Protein AF-A0A842Q7N8-F1 (afdb_monomer_lite)

Structure (mmCIF, N/CA/C/O backbone):
data_AF-A0A842Q7N8-F1
#
_entry.id   AF-A0A842Q7N8-F1
#
loop_
_atom_site.group_PDB
_atom_site.id
_atom_site.type_symbol
_atom_site.label_atom_id
_atom_site.label_alt_id
_atom_site.label_comp_id
_atom_site.label_asym_id
_atom_site.label_entity_id
_atom_site.label_seq_id
_atom_site.pdbx_PDB_ins_code
_atom_site.Cartn_x
_atom_site.Cartn_y
_atom_site.Cartn_z
_atom_site.occupancy
_atom_site.B_iso_or_equiv
_atom_site.auth_seq_id
_atom_site.auth_comp_id
_atom_site.auth_asym_id
_atom_site.auth_atom_id
_atom_site.pdbx_PDB_model_num
ATOM 1 N N . MET A 1 1 ? -8.028 -36.710 -41.931 1.00 35.22 1 MET A N 1
ATOM 2 C CA . MET A 1 1 ? -7.114 -37.804 -42.316 1.00 35.22 1 MET A CA 1
ATOM 3 C C . MET A 1 1 ? -6.084 -37.232 -43.274 1.00 35.22 1 MET A C 1
ATOM 5 O O . MET A 1 1 ? -6.516 -36.567 -44.201 1.00 35.22 1 MET A O 1
ATOM 9 N N . SER A 1 2 ? -4.802 -37.514 -43.000 1.00 38.34 2 SER A N 1
ATOM 10 C CA . SER A 1 2 ? -3.594 -37.384 -43.846 1.00 38.34 2 SER A CA 1
ATOM 11 C C . SER A 1 2 ? -3.209 -36.003 -44.385 1.00 38.34 2 SER A C 1
ATOM 13 O O . SER A 1 2 ? -3.979 -35.399 -45.116 1.00 38.34 2 SER A O 1
ATOM 15 N N . SER A 1 3 ? -2.090 -35.423 -43.922 1.00 42.78 3 SER A N 1
ATOM 16 C CA . SER A 1 3 ? -0.683 -35.637 -44.378 1.00 42.78 3 SER A CA 1
ATOM 17 C C . SER A 1 3 ? -0.326 -34.450 -45.296 1.00 42.78 3 SER A C 1
ATOM 19 O O . SER A 1 3 ? -1.169 -34.055 -46.084 1.00 42.78 3 SER A O 1
ATOM 21 N N . GLU A 1 4 ? 0.808 -33.755 -45.256 1.00 42.47 4 GLU A N 1
ATOM 22 C CA . GLU A 1 4 ? 2.193 -34.147 -45.001 1.00 42.47 4 GLU A CA 1
ATOM 23 C C . GLU A 1 4 ? 3.028 -32.867 -44.777 1.00 42.47 4 GLU A C 1
ATOM 25 O O . GLU A 1 4 ? 2.855 -31.872 -45.483 1.00 42.47 4 GLU A O 1
ATOM 30 N N . GLU A 1 5 ? 3.949 -32.916 -43.814 1.00 42.31 5 GLU A N 1
ATOM 31 C CA . GLU A 1 5 ? 5.150 -32.076 -43.766 1.00 42.31 5 GLU A CA 1
ATOM 32 C C . GLU A 1 5 ? 6.073 -32.420 -44.944 1.00 42.31 5 GLU A C 1
ATOM 34 O O . GLU A 1 5 ? 6.158 -33.586 -45.329 1.00 42.31 5 GLU A O 1
ATOM 39 N N . ASN A 1 6 ? 6.832 -31.446 -45.459 1.00 42.19 6 ASN A N 1
ATOM 40 C CA . ASN A 1 6 ? 8.181 -31.721 -45.952 1.00 42.19 6 ASN A CA 1
ATOM 41 C C . ASN A 1 6 ? 9.075 -30.476 -45.955 1.00 42.19 6 ASN A C 1
ATOM 43 O O . ASN A 1 6 ? 8.672 -29.368 -46.306 1.00 42.19 6 ASN A O 1
ATOM 47 N N . ASP A 1 7 ? 10.303 -30.746 -45.537 1.00 40.34 7 ASP A N 1
ATOM 48 C CA . ASP A 1 7 ? 11.422 -29.869 -45.234 1.00 40.34 7 ASP A CA 1
ATOM 49 C C . ASP A 1 7 ? 12.393 -29.770 -46.437 1.00 40.34 7 ASP A C 1
ATOM 51 O O . ASP A 1 7 ? 12.336 -30.567 -47.375 1.00 40.34 7 ASP A O 1
ATOM 55 N N . ALA A 1 8 ? 13.350 -28.846 -46.320 1.00 36.47 8 ALA A N 1
ATOM 56 C CA . ALA A 1 8 ? 14.615 -28.720 -47.049 1.00 36.47 8 ALA A CA 1
ATOM 57 C C . ALA A 1 8 ? 14.613 -28.089 -48.464 1.00 36.47 8 ALA A C 1
ATOM 59 O O . ALA A 1 8 ? 14.140 -28.661 -49.438 1.00 36.47 8 ALA A O 1
ATOM 60 N N . GLN A 1 9 ? 15.363 -26.988 -48.638 1.00 42.41 9 GLN A N 1
ATOM 61 C CA . GLN A 1 9 ? 16.753 -27.076 -49.125 1.00 42.41 9 GLN A CA 1
ATOM 62 C C . GLN A 1 9 ? 17.471 -25.714 -49.253 1.00 42.41 9 GLN A C 1
ATOM 64 O O . GLN A 1 9 ? 17.020 -24.746 -49.855 1.00 42.41 9 GLN A O 1
ATOM 69 N N . LYS A 1 10 ? 18.678 -25.743 -48.693 1.00 37.69 10 LYS A N 1
ATOM 70 C CA . LYS A 1 10 ? 19.823 -24.827 -48.684 1.00 37.69 10 LYS A CA 1
ATOM 71 C C . LYS A 1 10 ? 20.418 -24.584 -50.086 1.00 37.69 10 LYS A C 1
ATOM 73 O O . LYS A 1 10 ? 20.698 -25.548 -50.795 1.00 37.69 10 LYS A O 1
ATOM 78 N N . LYS A 1 11 ? 20.770 -23.333 -50.424 1.00 40.44 11 LYS A N 1
ATOM 79 C CA . LYS A 1 11 ? 21.794 -23.009 -51.442 1.00 40.44 11 LYS A CA 1
ATOM 80 C C . LYS A 1 11 ? 22.692 -21.849 -50.992 1.00 40.44 11 LYS A C 1
ATOM 82 O O . LYS A 1 11 ? 22.217 -20.836 -50.495 1.00 40.44 11 LYS A O 1
ATOM 87 N N . ILE A 1 12 ? 23.997 -22.067 -51.149 1.00 33.16 12 ILE A N 1
ATOM 88 C CA . ILE A 1 12 ? 25.150 -21.227 -50.787 1.00 33.16 12 ILE A CA 1
ATOM 89 C C . ILE A 1 12 ? 25.843 -20.769 -52.088 1.00 33.16 12 ILE A C 1
ATOM 91 O O . ILE A 1 12 ? 25.772 -21.495 -53.080 1.00 33.16 12 ILE A O 1
ATOM 95 N N . ALA A 1 13 ? 26.623 -19.678 -51.981 1.00 35.12 13 ALA A N 1
ATOM 96 C CA . ALA A 1 13 ? 27.769 -19.255 -52.820 1.00 35.12 13 ALA A CA 1
ATOM 97 C C . ALA A 1 13 ? 27.418 -18.394 -54.056 1.00 35.12 13 ALA A C 1
ATOM 99 O O . ALA A 1 13 ? 26.376 -18.607 -54.656 1.00 35.12 13 ALA A O 1
ATOM 100 N N . ASN A 1 14 ? 28.229 -17.446 -54.549 1.00 32.09 14 ASN A N 1
ATOM 101 C CA . ASN A 1 14 ? 29.589 -16.952 -54.259 1.00 32.09 14 ASN A CA 1
ATOM 102 C C . ASN A 1 14 ? 29.831 -15.704 -55.156 1.00 32.09 14 ASN A C 1
ATOM 104 O O . ASN A 1 14 ? 29.178 -15.635 -56.187 1.00 32.09 14 ASN A O 1
ATOM 108 N N . GLU A 1 15 ? 30.792 -14.828 -54.815 1.00 38.06 15 GLU A N 1
ATOM 109 C CA . GLU A 1 15 ? 31.620 -13.909 -55.669 1.00 38.06 15 GLU A CA 1
ATOM 110 C C . GLU A 1 15 ? 31.932 -12.632 -54.857 1.00 38.06 15 GLU A C 1
ATOM 112 O O . GLU A 1 15 ? 31.037 -11.857 -54.554 1.00 38.06 15 GLU A O 1
ATOM 117 N N . LYS A 1 16 ? 33.096 -12.411 -54.224 1.00 36.88 16 LYS A N 1
ATOM 118 C CA . LYS A 1 16 ? 34.522 -12.352 -54.627 1.00 36.88 16 LYS A CA 1
ATOM 119 C C . LYS A 1 16 ? 34.905 -11.208 -55.595 1.00 36.88 16 LYS A C 1
ATOM 121 O O . LYS A 1 16 ? 34.876 -11.376 -56.800 1.00 36.88 16 LYS A O 1
ATOM 126 N N . LYS A 1 17 ? 35.409 -10.129 -54.968 1.00 36.12 17 LYS A N 1
ATOM 127 C CA . LYS A 1 17 ? 36.684 -9.405 -55.197 1.00 36.12 17 LYS A CA 1
ATOM 128 C C . LYS A 1 17 ? 36.970 -8.799 -56.584 1.00 36.12 17 LYS A C 1
ATOM 130 O O . LYS A 1 17 ? 37.310 -9.537 -57.499 1.00 36.12 17 LYS A O 1
ATOM 135 N N . THR A 1 18 ? 37.149 -7.471 -56.609 1.00 32.88 18 THR A N 1
ATOM 136 C CA . THR A 1 18 ? 38.116 -6.819 -57.513 1.00 32.88 18 THR A CA 1
ATOM 137 C C . THR A 1 18 ? 38.828 -5.659 -56.807 1.00 32.88 18 THR A C 1
ATOM 139 O O . THR A 1 18 ? 38.219 -4.646 -56.476 1.00 32.88 18 THR A O 1
ATOM 142 N N . GLU A 1 19 ? 40.122 -5.853 -56.542 1.00 40.53 19 GLU A N 1
ATOM 143 C CA . GLU A 1 19 ? 41.121 -4.793 -56.365 1.00 40.53 19 GLU A CA 1
ATOM 144 C C . GLU A 1 19 ? 41.594 -4.368 -57.762 1.00 40.53 19 GLU A C 1
ATOM 146 O O . GLU A 1 19 ? 41.957 -5.239 -58.547 1.00 40.53 19 GLU A O 1
ATOM 151 N N . GLU A 1 20 ? 41.664 -3.068 -58.043 1.00 36.62 20 GLU A N 1
ATOM 152 C CA . GLU A 1 20 ? 42.503 -2.479 -59.097 1.00 36.62 20 GLU A CA 1
ATOM 153 C C . GLU A 1 20 ? 42.807 -1.018 -58.732 1.00 36.62 20 GLU A C 1
ATOM 155 O O . GLU A 1 20 ? 41.980 -0.363 -58.107 1.00 36.62 20 GLU A O 1
ATOM 160 N N . THR A 1 21 ? 43.877 -0.341 -59.135 1.00 29.97 21 THR A N 1
ATOM 161 C CA . THR A 1 21 ? 45.265 -0.641 -59.509 1.00 29.97 21 THR A CA 1
ATOM 162 C C . THR A 1 21 ? 45.912 0.752 -59.504 1.00 29.97 21 THR A C 1
ATOM 164 O O . THR A 1 21 ? 45.331 1.714 -60.006 1.00 29.97 21 THR A O 1
ATOM 167 N N . ILE A 1 22 ? 47.095 0.896 -58.908 1.00 39.31 22 ILE A N 1
ATOM 168 C CA . ILE A 1 22 ? 47.869 2.146 -58.890 1.00 39.31 22 ILE A CA 1
ATOM 169 C C . ILE A 1 22 ? 48.332 2.482 -60.316 1.00 39.31 22 ILE A C 1
ATOM 171 O O . ILE A 1 22 ? 48.988 1.661 -60.954 1.00 39.31 22 ILE A O 1
ATOM 175 N N . SER A 1 23 ? 48.082 3.712 -60.775 1.00 36.00 23 SER A N 1
ATOM 176 C CA . SER A 1 23 ? 48.722 4.294 -61.962 1.00 36.00 23 SER A CA 1
ATOM 177 C C . SER A 1 23 ? 49.493 5.558 -61.573 1.00 36.00 23 SER A C 1
ATOM 179 O O . SER A 1 23 ? 48.927 6.512 -61.042 1.00 36.00 23 SER A O 1
ATOM 181 N N . ARG A 1 24 ? 50.812 5.526 -61.793 1.00 37.12 24 ARG A N 1
ATOM 182 C CA . ARG A 1 24 ? 51.761 6.632 -61.591 1.00 37.12 24 ARG A CA 1
ATOM 183 C C . ARG A 1 24 ? 51.863 7.465 -62.869 1.00 37.12 24 ARG A C 1
ATOM 185 O O . ARG A 1 24 ? 51.906 6.890 -63.952 1.00 37.12 24 ARG A O 1
ATOM 192 N N . ASN A 1 25 ? 52.101 8.771 -62.737 1.00 36.19 25 ASN A N 1
ATOM 193 C CA . ASN A 1 25 ? 52.939 9.481 -63.705 1.00 36.19 25 ASN A CA 1
ATOM 194 C C . ASN A 1 25 ? 53.933 10.415 -62.971 1.00 36.19 25 ASN A C 1
ATOM 196 O O . ASN A 1 25 ? 53.509 11.067 -62.016 1.00 36.19 25 ASN A O 1
ATOM 200 N N . PRO A 1 26 ? 55.230 10.469 -63.349 1.00 44.03 26 PRO A N 1
ATOM 201 C CA . PRO A 1 26 ? 56.286 11.074 -62.535 1.00 44.03 26 PRO A CA 1
ATOM 202 C C . PRO A 1 26 ? 56.972 12.246 -63.253 1.00 44.03 26 PRO A C 1
ATOM 204 O O . PRO A 1 26 ? 57.734 11.982 -64.174 1.00 44.03 26 PRO A O 1
ATOM 207 N N . LYS A 1 27 ? 56.773 13.505 -62.834 1.00 37.69 27 LYS A N 1
ATOM 208 C CA . LYS A 1 27 ? 57.678 14.636 -63.150 1.00 37.69 27 LYS A CA 1
ATOM 209 C C . LYS A 1 27 ? 57.520 15.763 -62.128 1.00 37.69 27 LYS A C 1
ATOM 211 O O . LYS A 1 27 ? 56.562 16.517 -62.201 1.00 37.69 27 LYS A O 1
ATOM 216 N N . ASP A 1 28 ? 58.395 15.766 -61.132 1.00 38.06 28 ASP A N 1
ATOM 217 C CA . ASP A 1 28 ? 59.319 16.865 -60.809 1.00 38.06 28 ASP A CA 1
ATOM 218 C C . ASP A 1 28 ? 59.853 16.638 -59.393 1.00 38.06 28 ASP A C 1
ATOM 220 O O . ASP A 1 28 ? 59.141 16.718 -58.394 1.00 38.06 28 ASP A O 1
ATOM 224 N N . VAL A 1 29 ? 61.124 16.248 -59.350 1.00 40.56 29 VAL A N 1
ATOM 225 C CA . VAL A 1 29 ? 61.943 16.193 -58.145 1.00 40.56 29 VAL A CA 1
ATOM 226 C C . VAL A 1 29 ? 62.578 17.571 -58.038 1.00 40.56 29 VAL A C 1
ATOM 228 O O . VAL A 1 29 ? 63.390 17.914 -58.895 1.00 40.56 29 VAL A O 1
ATOM 231 N N . ASP A 1 30 ? 62.210 18.344 -57.018 1.00 43.06 30 ASP A N 1
ATOM 232 C CA . ASP A 1 30 ? 63.057 19.432 -56.536 1.00 43.06 30 ASP A CA 1
ATOM 233 C C . ASP A 1 30 ? 63.585 19.045 -55.156 1.00 43.06 30 ASP A C 1
ATOM 235 O O . ASP A 1 30 ? 62.833 18.765 -54.218 1.00 43.06 30 ASP A O 1
ATOM 239 N N . ASP A 1 31 ? 64.902 18.915 -55.103 1.00 47.34 31 ASP A N 1
ATOM 240 C CA . ASP A 1 31 ? 65.676 18.369 -54.005 1.00 47.34 31 ASP A CA 1
ATOM 241 C C . ASP A 1 31 ? 66.215 19.554 -53.203 1.00 47.34 31 ASP A C 1
ATOM 243 O O . ASP A 1 31 ? 67.191 20.198 -53.587 1.00 47.34 31 ASP A O 1
ATOM 247 N N . SER A 1 32 ? 65.524 19.912 -52.120 1.00 48.97 32 SER A N 1
ATOM 248 C CA . SER A 1 32 ? 65.977 20.914 -51.148 1.00 48.97 32 SER A CA 1
ATOM 249 C C . SER A 1 32 ? 65.305 20.704 -49.788 1.00 48.97 32 SER A C 1
ATOM 251 O O . SER A 1 32 ? 64.291 21.310 -49.461 1.00 48.97 32 SER A O 1
ATOM 253 N N . ASN A 1 33 ? 65.894 19.797 -49.006 1.00 41.34 33 ASN A N 1
ATOM 254 C CA . ASN A 1 33 ? 66.054 19.832 -47.547 1.00 41.34 33 ASN A CA 1
ATOM 255 C C . ASN A 1 33 ? 65.254 20.893 -46.750 1.00 41.34 33 ASN A C 1
ATOM 257 O O . ASN A 1 33 ? 65.566 22.079 -46.795 1.00 41.34 33 ASN A O 1
ATOM 261 N N . ILE A 1 34 ? 64.357 20.440 -45.867 1.00 39.41 34 ILE A N 1
ATOM 262 C CA . ILE A 1 34 ? 64.544 20.350 -44.399 1.00 39.41 34 ILE A CA 1
ATOM 263 C C . ILE A 1 34 ? 63.227 19.824 -43.804 1.00 39.41 34 ILE A C 1
ATOM 265 O O . ILE A 1 34 ? 62.159 20.408 -43.972 1.00 39.41 34 ILE A O 1
ATOM 269 N N . ILE A 1 35 ? 63.315 18.719 -43.065 1.00 49.53 35 ILE A N 1
ATOM 270 C CA . ILE A 1 35 ? 62.233 18.215 -42.219 1.00 49.53 35 ILE A CA 1
ATOM 271 C C . ILE A 1 35 ? 62.107 19.167 -41.023 1.00 49.53 35 ILE A C 1
ATOM 273 O O . ILE A 1 35 ? 62.943 19.140 -40.122 1.00 49.53 35 ILE A O 1
ATOM 277 N N . VAL A 1 36 ? 61.059 19.989 -40.996 1.00 34.03 36 VAL A N 1
ATOM 278 C CA . VAL A 1 36 ? 60.569 20.610 -39.759 1.00 34.03 36 VAL A CA 1
ATOM 279 C C . VAL A 1 36 ? 59.300 19.869 -39.370 1.00 34.03 36 VAL A C 1
ATOM 281 O O . VAL A 1 36 ? 58.245 20.052 -39.973 1.00 34.03 36 VAL A O 1
ATOM 284 N N . VAL A 1 37 ? 59.411 18.992 -38.374 1.00 40.59 37 VAL A N 1
ATOM 285 C CA . VAL A 1 37 ? 58.239 18.431 -37.699 1.00 40.59 37 VAL A CA 1
ATOM 286 C C . VAL A 1 37 ? 57.630 19.560 -36.870 1.00 40.59 37 VAL A C 1
ATOM 288 O O . VAL A 1 37 ? 58.063 19.822 -35.750 1.00 40.59 37 VAL A O 1
ATOM 291 N N . SER A 1 38 ? 56.652 20.264 -37.436 1.00 37.06 38 SER A N 1
ATOM 292 C CA . SER A 1 38 ? 55.719 21.057 -36.635 1.00 37.06 38 SER A CA 1
ATOM 293 C C . SER A 1 38 ? 54.899 20.096 -35.770 1.00 37.06 38 SER A C 1
ATOM 295 O O . SER A 1 38 ? 54.533 19.024 -36.265 1.00 37.06 38 SER A O 1
ATOM 297 N N . PRO A 1 39 ? 54.591 20.428 -34.502 1.00 39.00 39 PRO A N 1
ATOM 298 C CA . PRO A 1 39 ? 53.656 19.636 -33.719 1.00 39.00 39 PRO A CA 1
ATOM 299 C C . PRO A 1 39 ? 52.353 19.597 -34.508 1.00 39.00 39 PRO A C 1
ATOM 301 O O . PRO A 1 39 ? 51.780 20.646 -34.800 1.00 39.00 39 PRO A O 1
ATOM 304 N N . SER A 1 40 ? 51.918 18.407 -34.913 1.00 41.59 40 SER A N 1
ATOM 305 C CA . SER A 1 40 ? 50.571 18.244 -35.430 1.00 41.59 40 SER A CA 1
ATOM 306 C C . SER A 1 40 ? 49.628 18.816 -34.381 1.00 41.59 40 SER A C 1
ATOM 308 O O . SER A 1 40 ? 49.562 18.283 -33.268 1.00 41.59 40 SER A O 1
ATOM 310 N N . ASP A 1 41 ? 48.878 19.856 -34.749 1.00 47.22 41 ASP A N 1
ATOM 311 C CA . ASP A 1 41 ? 47.567 20.118 -34.172 1.00 47.22 41 ASP A CA 1
ATOM 312 C C . ASP A 1 41 ? 46.719 18.885 -34.478 1.00 47.22 41 ASP A C 1
ATOM 314 O O . ASP A 1 41 ? 45.910 18.827 -35.406 1.00 47.22 41 ASP A O 1
ATOM 318 N N . THR A 1 42 ? 46.947 17.840 -33.687 1.00 41.97 42 THR A N 1
ATOM 319 C CA . THR A 1 42 ? 45.971 16.796 -33.496 1.00 41.97 42 THR A CA 1
ATOM 320 C C . THR A 1 42 ? 44.870 17.525 -32.767 1.00 41.97 42 THR A C 1
ATOM 322 O O . THR A 1 42 ? 44.900 17.680 -31.547 1.00 41.97 42 THR A O 1
ATOM 325 N N . ARG A 1 43 ? 43.925 18.056 -33.542 1.00 37.78 43 ARG A N 1
ATOM 326 C CA . ARG A 1 43 ? 42.608 18.411 -33.054 1.00 37.78 43 ARG A CA 1
ATOM 327 C C . ARG A 1 43 ? 42.011 17.108 -32.538 1.00 37.78 43 ARG A C 1
ATOM 329 O O . ARG A 1 43 ? 41.279 16.422 -33.240 1.00 37.78 43 ARG A O 1
ATOM 336 N N . SER A 1 44 ? 42.395 16.756 -31.314 1.00 38.56 44 SER A N 1
ATOM 337 C CA . SER A 1 44 ? 41.596 15.931 -30.442 1.00 38.56 44 SER A CA 1
ATOM 338 C C . SER A 1 44 ? 40.299 16.704 -30.336 1.00 38.56 44 SER A C 1
ATOM 340 O O . SER A 1 44 ? 40.220 17.752 -29.692 1.00 38.56 44 SER A O 1
ATOM 342 N N . THR A 1 45 ? 39.296 16.265 -31.087 1.00 41.34 45 THR A N 1
ATOM 343 C CA . THR A 1 45 ? 37.927 16.472 -30.661 1.00 41.34 45 THR A CA 1
ATOM 344 C C . THR A 1 45 ? 37.863 15.798 -29.303 1.00 41.34 45 THR A C 1
ATOM 346 O O . THR A 1 45 ? 37.691 14.585 -29.214 1.00 41.34 45 THR A O 1
ATOM 349 N N . ILE A 1 46 ? 38.131 16.583 -28.258 1.00 41.59 46 ILE A N 1
ATOM 350 C CA . ILE A 1 46 ? 37.752 16.260 -26.897 1.00 41.59 46 ILE A CA 1
ATOM 351 C C . ILE A 1 46 ? 36.255 16.019 -27.021 1.00 41.59 46 ILE A C 1
ATOM 353 O O . ILE A 1 46 ? 35.479 16.949 -27.240 1.00 41.59 46 ILE A O 1
ATOM 357 N N . TYR A 1 47 ? 35.883 14.744 -27.046 1.00 45.03 47 TYR A N 1
ATOM 358 C CA . TYR A 1 47 ? 34.518 14.356 -26.799 1.00 45.03 47 TYR A CA 1
ATOM 359 C C . TYR A 1 47 ? 34.218 14.899 -25.403 1.00 45.03 47 TYR A C 1
ATOM 361 O O . TYR A 1 47 ? 34.863 14.522 -24.426 1.00 45.03 47 TYR A O 1
ATOM 369 N N . GLU A 1 48 ? 33.315 15.871 -25.338 1.00 48.81 48 GLU A N 1
ATOM 370 C CA . GLU A 1 48 ? 32.613 16.257 -24.118 1.00 48.81 48 GLU A CA 1
ATOM 371 C C . GLU A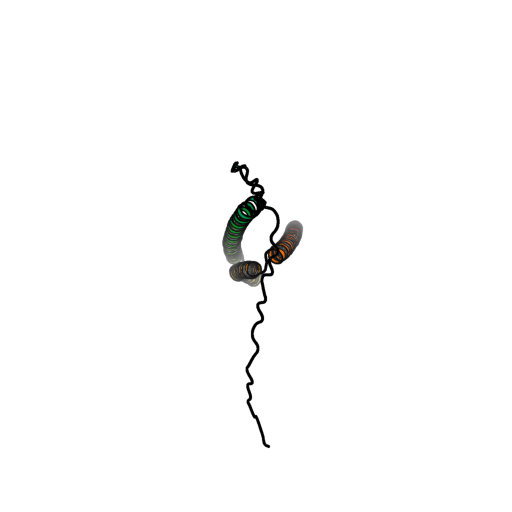 1 48 ? 31.817 15.027 -23.646 1.00 48.81 48 GLU A C 1
ATOM 373 O O . GLU A 1 48 ? 30.627 14.923 -23.919 1.00 48.81 48 GLU A O 1
ATOM 378 N N . ASP A 1 49 ? 32.488 14.045 -23.038 1.00 49.88 49 ASP A N 1
ATOM 379 C CA . ASP A 1 49 ? 31.864 12.787 -22.587 1.00 49.88 49 ASP A CA 1
ATOM 380 C C . ASP A 1 49 ? 32.166 12.455 -21.113 1.00 49.88 49 ASP A C 1
ATOM 382 O O . ASP A 1 49 ? 31.509 11.619 -20.503 1.00 49.88 49 ASP A O 1
ATOM 386 N N . ASP A 1 50 ? 33.084 13.180 -20.465 1.00 48.22 50 ASP A N 1
ATOM 387 C CA . ASP A 1 50 ? 33.441 12.899 -19.063 1.00 48.22 50 ASP A CA 1
ATOM 388 C C . ASP A 1 50 ? 32.533 13.584 -18.030 1.00 48.22 50 ASP A C 1
ATOM 390 O O . ASP A 1 50 ? 32.499 13.188 -16.863 1.00 48.22 50 ASP A O 1
ATOM 394 N N . LYS A 1 51 ? 31.763 14.607 -18.424 1.00 49.91 51 LYS A N 1
ATOM 395 C CA . LYS A 1 51 ? 30.860 15.306 -17.492 1.00 49.91 51 LYS A CA 1
ATOM 396 C C . LYS A 1 51 ? 29.513 14.607 -17.330 1.00 49.91 51 LYS A C 1
ATOM 398 O O . LYS A 1 51 ? 28.948 14.643 -16.242 1.00 49.91 51 LYS A O 1
ATOM 403 N N . SER A 1 52 ? 29.020 13.953 -18.383 1.00 56.19 52 SER A N 1
ATOM 404 C CA . SER A 1 52 ? 27.736 13.247 -18.366 1.00 56.19 52 SER A CA 1
ATOM 405 C C . SER A 1 52 ? 27.838 11.958 -17.547 1.00 56.19 52 SER A C 1
ATOM 407 O O . SER A 1 52 ? 27.051 11.763 -16.631 1.00 56.19 52 SER A O 1
ATOM 409 N N . SER A 1 53 ? 28.848 11.121 -17.794 1.00 56.59 53 SER A N 1
ATOM 410 C CA . SER A 1 53 ? 28.967 9.801 -17.164 1.00 56.59 53 SER A CA 1
ATOM 411 C C . SER A 1 53 ? 29.098 9.879 -15.635 1.00 56.59 53 SER A C 1
ATOM 413 O O . SER A 1 53 ? 28.342 9.234 -14.908 1.00 56.59 53 SER A O 1
ATOM 415 N N . SER A 1 54 ? 29.966 10.764 -15.127 1.00 61.41 54 SER A N 1
ATOM 416 C CA . SER A 1 54 ? 30.156 10.963 -13.681 1.00 61.41 54 SER A CA 1
ATOM 417 C C . SER A 1 54 ? 28.912 11.536 -12.984 1.00 61.41 54 SER A C 1
ATOM 419 O O . SER A 1 54 ? 28.567 11.124 -11.871 1.00 61.41 54 SER A O 1
ATOM 421 N N . GLU A 1 55 ? 28.202 12.465 -13.631 1.00 64.00 55 GLU A N 1
ATOM 422 C CA . GLU A 1 55 ? 26.969 13.043 -13.091 1.00 64.00 55 GLU A CA 1
ATOM 423 C C . GLU A 1 55 ? 25.827 12.017 -13.078 1.00 64.00 55 GLU A C 1
ATOM 425 O O . GLU A 1 55 ? 25.113 11.907 -12.081 1.00 64.00 55 GLU A O 1
ATOM 430 N N . VAL A 1 56 ? 25.699 11.195 -14.124 1.00 61.50 56 VAL A N 1
ATOM 431 C CA . VAL A 1 56 ? 24.674 10.142 -14.212 1.00 61.50 56 VAL A CA 1
ATOM 432 C C . VAL A 1 56 ? 24.941 9.028 -13.189 1.00 61.50 56 VAL A C 1
ATOM 434 O O . VAL A 1 56 ? 24.010 8.578 -12.517 1.00 61.50 56 VAL A O 1
ATOM 437 N N . GLU A 1 57 ? 26.199 8.621 -12.982 1.00 64.56 57 GLU A N 1
ATOM 438 C CA . GLU A 1 57 ? 26.575 7.674 -11.920 1.00 64.56 57 GLU A CA 1
ATOM 439 C C . GLU A 1 57 ? 26.247 8.219 -10.516 1.00 64.56 57 GLU A C 1
ATOM 441 O O . GLU A 1 57 ? 25.708 7.502 -9.662 1.00 64.56 57 GLU A O 1
ATOM 446 N N . SER A 1 58 ? 26.500 9.510 -10.280 1.00 72.94 58 SER A N 1
ATOM 447 C CA . SER A 1 58 ? 26.175 10.195 -9.022 1.00 72.94 58 SER A CA 1
ATOM 448 C C . SER A 1 58 ? 24.660 10.307 -8.785 1.00 72.94 58 SER A C 1
ATOM 450 O O . SER A 1 58 ? 24.158 10.045 -7.688 1.00 72.94 58 SER A O 1
ATOM 452 N N . LEU A 1 59 ? 23.884 10.618 -9.826 1.00 73.69 59 LEU A N 1
ATOM 453 C CA . LEU A 1 59 ? 22.422 10.656 -9.747 1.00 73.69 59 LEU A CA 1
ATOM 454 C C . LEU A 1 59 ? 21.830 9.259 -9.514 1.00 73.69 59 LEU A C 1
ATOM 456 O O . LEU A 1 59 ? 20.934 9.102 -8.683 1.00 73.69 59 LEU A O 1
ATOM 460 N N . SER A 1 60 ? 22.366 8.236 -10.180 1.00 76.56 60 SER A N 1
ATOM 461 C CA . SER A 1 60 ? 21.939 6.841 -10.033 1.00 76.56 60 SER A CA 1
ATOM 462 C C . SER A 1 60 ? 22.193 6.304 -8.621 1.00 76.56 60 SER A C 1
ATOM 464 O O . SER A 1 60 ? 21.313 5.690 -8.013 1.00 76.56 60 SER A O 1
ATOM 466 N N . THR A 1 61 ? 23.365 6.582 -8.042 1.00 79.75 61 THR A N 1
ATOM 467 C CA . THR A 1 61 ? 23.688 6.184 -6.659 1.00 79.75 61 THR A CA 1
ATOM 468 C C . THR A 1 61 ? 22.786 6.875 -5.638 1.00 79.75 61 THR A C 1
ATOM 470 O O . THR A 1 61 ? 22.211 6.204 -4.777 1.00 79.75 61 THR A O 1
ATOM 473 N N . LYS A 1 62 ? 22.557 8.185 -5.783 1.00 81.62 62 LYS A N 1
ATOM 474 C CA . LYS A 1 62 ? 21.630 8.939 -4.926 1.00 81.62 62 LYS A CA 1
ATOM 475 C C . LYS A 1 62 ? 20.182 8.452 -5.044 1.00 81.62 62 LYS A C 1
ATOM 477 O O . LYS A 1 62 ? 19.472 8.371 -4.037 1.00 81.62 62 LYS A O 1
ATOM 482 N N . ALA A 1 63 ? 19.729 8.117 -6.252 1.00 80.44 63 ALA A N 1
ATOM 483 C CA . ALA A 1 63 ? 18.397 7.562 -6.480 1.00 80.44 63 ALA A CA 1
ATOM 484 C C . ALA A 1 63 ? 18.233 6.201 -5.786 1.00 80.44 63 ALA A C 1
ATOM 486 O O . ALA A 1 63 ? 17.231 5.979 -5.104 1.00 80.44 63 ALA A O 1
ATOM 487 N N . LYS A 1 64 ? 19.244 5.326 -5.874 1.00 81.62 64 LYS A N 1
ATOM 488 C CA . LYS A 1 64 ? 19.267 4.037 -5.165 1.00 81.62 64 LYS A CA 1
ATOM 489 C C . LYS A 1 64 ? 19.205 4.215 -3.648 1.00 81.62 64 LYS A C 1
ATOM 491 O O . LYS A 1 64 ? 18.374 3.584 -2.997 1.00 81.62 64 LYS A O 1
ATOM 496 N N . GLU A 1 65 ? 20.021 5.102 -3.082 1.00 86.56 65 GLU A N 1
ATOM 497 C CA . GLU A 1 65 ? 20.013 5.394 -1.641 1.00 86.56 65 GLU A CA 1
ATOM 498 C C . GLU A 1 65 ? 18.657 5.949 -1.173 1.00 86.56 65 GLU A C 1
ATOM 500 O O . GLU A 1 65 ? 18.105 5.517 -0.155 1.00 86.56 65 GLU A O 1
ATOM 505 N N . THR A 1 66 ? 18.077 6.865 -1.952 1.00 86.06 66 THR A N 1
ATOM 506 C CA . THR A 1 66 ? 16.751 7.435 -1.675 1.00 86.06 66 THR A CA 1
ATOM 507 C C . THR A 1 66 ? 15.665 6.359 -1.741 1.00 86.06 66 THR A C 1
ATOM 509 O O . THR A 1 66 ? 14.800 6.302 -0.865 1.00 86.06 66 THR A O 1
ATOM 512 N N . GLY A 1 67 ? 15.725 5.466 -2.733 1.00 86.06 67 GLY A N 1
ATOM 513 C CA . GLY A 1 67 ? 14.809 4.334 -2.870 1.00 86.06 67 GLY A CA 1
ATOM 514 C C . GLY A 1 67 ? 14.878 3.370 -1.683 1.00 86.06 67 GLY A C 1
ATOM 515 O O . GLY A 1 67 ? 13.841 2.978 -1.147 1.00 86.06 67 GLY A O 1
ATOM 516 N N . LEU A 1 68 ? 16.085 3.044 -1.210 1.00 88.62 68 LEU A N 1
ATOM 517 C CA . LEU A 1 68 ? 16.284 2.221 -0.010 1.00 88.62 68 LEU A CA 1
ATOM 518 C C . LEU A 1 68 ? 15.743 2.903 1.251 1.00 88.62 68 LEU A C 1
ATOM 520 O O . LEU A 1 68 ? 15.038 2.272 2.040 1.00 88.62 68 LEU A O 1
ATOM 524 N N . SER A 1 69 ? 16.020 4.198 1.416 1.00 90.38 69 SER A N 1
ATOM 525 C CA . SER A 1 69 ? 15.512 4.993 2.540 1.00 90.38 69 SER A CA 1
ATOM 526 C C . SER A 1 69 ? 13.981 5.019 2.566 1.00 90.38 69 SER A C 1
ATOM 528 O O . SER A 1 69 ? 13.366 4.870 3.624 1.00 90.38 69 SER A O 1
ATOM 530 N N . LEU A 1 70 ? 13.344 5.147 1.397 1.00 89.12 70 LEU A N 1
ATOM 531 C CA . LEU A 1 70 ? 11.890 5.091 1.275 1.00 89.12 70 LEU A CA 1
ATOM 532 C C . LEU A 1 70 ? 11.338 3.709 1.650 1.00 89.12 70 LEU A C 1
ATOM 534 O O . LEU A 1 70 ? 10.377 3.638 2.415 1.00 89.12 70 LEU A O 1
ATOM 538 N N . ARG A 1 71 ? 11.953 2.616 1.177 1.00 91.25 71 ARG A N 1
ATOM 539 C CA . ARG A 1 71 ? 11.554 1.251 1.567 1.00 91.25 71 ARG A CA 1
ATOM 540 C C . ARG A 1 71 ? 11.612 1.069 3.080 1.00 91.25 71 ARG A C 1
ATOM 542 O O . ARG A 1 71 ? 10.622 0.671 3.686 1.00 91.25 71 ARG A O 1
ATOM 549 N N . GLN A 1 72 ? 12.719 1.466 3.709 1.00 92.81 72 GLN A N 1
ATOM 550 C CA . GLN A 1 72 ? 12.869 1.402 5.165 1.00 92.81 72 GLN A CA 1
ATOM 551 C C . GLN A 1 72 ? 11.791 2.206 5.903 1.00 92.81 72 GLN A C 1
ATOM 553 O O . GLN A 1 72 ? 11.256 1.734 6.912 1.00 92.81 72 GLN A O 1
ATOM 558 N N . LEU A 1 73 ? 11.450 3.397 5.399 1.00 92.38 73 LEU A N 1
ATOM 559 C CA . LEU A 1 73 ? 10.385 4.225 5.957 1.00 92.38 73 LEU A CA 1
ATOM 560 C C . LEU A 1 73 ? 9.023 3.524 5.876 1.00 92.38 73 LEU A C 1
ATOM 562 O O . LEU A 1 73 ? 8.304 3.493 6.877 1.00 92.38 73 LEU A O 1
ATOM 566 N N . ILE A 1 74 ? 8.678 2.934 4.728 1.00 90.94 74 ILE A N 1
ATOM 567 C CA . ILE A 1 74 ? 7.421 2.195 4.548 1.00 90.94 74 ILE A CA 1
ATOM 568 C C . ILE A 1 74 ? 7.368 0.975 5.470 1.00 90.94 74 ILE A C 1
ATOM 570 O O . ILE A 1 74 ? 6.372 0.798 6.174 1.00 90.94 74 ILE A O 1
ATOM 574 N N . SER A 1 75 ? 8.444 0.190 5.575 1.00 89.94 75 SER A N 1
ATOM 575 C CA . SER A 1 75 ? 8.481 -0.954 6.494 1.00 89.94 75 SER A CA 1
ATOM 576 C C . SER A 1 75 ? 8.332 -0.515 7.958 1.00 89.94 75 SER A C 1
ATOM 578 O O . SER A 1 75 ? 7.621 -1.149 8.741 1.00 89.94 75 SER A O 1
ATOM 580 N N . ALA A 1 76 ? 8.983 0.583 8.360 1.00 92.94 76 ALA A N 1
ATOM 581 C CA . ALA A 1 76 ? 8.864 1.128 9.712 1.00 92.94 76 ALA A CA 1
ATOM 582 C C . ALA A 1 76 ? 7.448 1.644 10.004 1.00 92.94 76 ALA A C 1
ATOM 584 O O . ALA A 1 76 ? 6.903 1.379 11.081 1.00 92.94 76 ALA A O 1
ATOM 585 N N . PHE A 1 77 ? 6.839 2.343 9.044 1.00 90.50 77 PHE A N 1
ATOM 586 C CA . PHE A 1 77 ? 5.455 2.788 9.136 1.00 90.50 77 PHE A CA 1
ATOM 587 C C . PHE A 1 77 ? 4.499 1.602 9.266 1.00 90.50 77 PHE A C 1
ATOM 589 O O . PHE A 1 77 ? 3.651 1.608 10.156 1.00 90.50 77 PHE A O 1
ATOM 596 N N . GLY A 1 78 ? 4.678 0.565 8.447 1.00 92.75 78 GLY A N 1
ATOM 597 C CA . GLY A 1 78 ? 3.876 -0.649 8.501 1.00 92.75 78 GLY A CA 1
ATOM 598 C C . GLY A 1 78 ? 3.938 -1.330 9.869 1.00 92.75 78 GLY A C 1
ATOM 599 O O . GLY A 1 78 ? 2.904 -1.553 10.497 1.00 92.75 78 GLY A O 1
ATOM 600 N N . ARG A 1 79 ? 5.140 -1.533 10.427 1.00 93.38 79 ARG A N 1
ATOM 60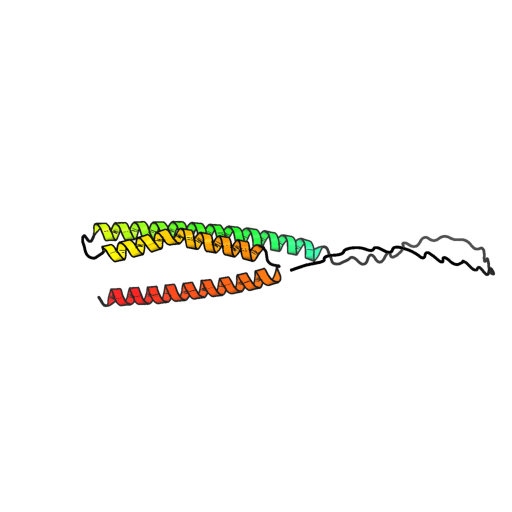1 C CA . ARG A 1 79 ? 5.287 -2.058 11.800 1.00 93.38 79 ARG A CA 1
ATOM 602 C C . ARG A 1 79 ? 4.517 -1.220 12.821 1.00 93.38 79 ARG A C 1
ATOM 604 O O . ARG A 1 79 ? 3.781 -1.765 13.639 1.00 93.38 79 ARG A O 1
ATOM 611 N N . LYS A 1 80 ? 4.641 0.108 12.747 1.00 94.50 80 LYS A N 1
ATOM 612 C CA . LYS A 1 80 ? 3.936 1.024 13.652 1.00 94.50 80 LYS A CA 1
ATOM 613 C C . LYS A 1 80 ? 2.415 0.947 13.488 1.00 94.50 80 LYS A C 1
ATOM 615 O O . LYS A 1 80 ? 1.704 0.953 14.491 1.00 94.50 80 LYS A O 1
ATOM 620 N N . ALA A 1 81 ? 1.918 0.871 12.255 1.00 92.75 81 ALA A N 1
ATOM 621 C CA . ALA A 1 81 ? 0.494 0.745 11.959 1.00 92.75 81 ALA A CA 1
ATOM 622 C C . ALA A 1 81 ? -0.069 -0.571 12.510 1.00 92.75 81 ALA A C 1
ATOM 624 O O . ALA A 1 81 ? -1.072 -0.554 13.223 1.00 92.75 81 ALA A O 1
ATOM 625 N N . LYS A 1 82 ? 0.628 -1.689 12.281 1.00 94.12 82 LYS A N 1
ATOM 626 C CA . LYS A 1 82 ? 0.269 -3.000 12.833 1.00 94.12 82 LYS A CA 1
ATOM 627 C C . LYS A 1 82 ? 0.197 -2.959 14.361 1.00 94.12 82 LYS A C 1
ATOM 629 O O . LYS A 1 82 ? -0.847 -3.272 14.930 1.00 94.12 82 LYS A O 1
ATOM 634 N N . SER A 1 83 ? 1.227 -2.442 15.034 1.00 94.81 83 SER A N 1
ATOM 635 C CA . SER A 1 83 ? 1.206 -2.283 16.496 1.00 94.81 83 SER A CA 1
ATOM 636 C C . SER A 1 83 ? 0.058 -1.395 16.988 1.00 94.81 83 SER A C 1
ATOM 638 O O . SER A 1 83 ? -0.556 -1.706 18.006 1.00 94.81 83 SER A O 1
ATOM 640 N N . ALA A 1 84 ? -0.275 -0.314 16.275 1.00 94.25 84 ALA A N 1
ATOM 641 C CA . ALA A 1 84 ? -1.403 0.540 16.639 1.00 94.25 84 ALA A CA 1
ATOM 642 C C . ALA A 1 84 ? -2.734 -0.229 16.595 1.00 94.25 84 ALA A C 1
ATOM 644 O O . ALA A 1 84 ? -3.512 -0.145 17.543 1.00 94.25 84 ALA A O 1
ATOM 645 N N . THR A 1 85 ? -2.969 -1.034 15.552 1.00 92.69 85 THR A N 1
ATOM 646 C CA . THR A 1 85 ? -4.185 -1.860 15.458 1.00 92.69 85 THR A CA 1
ATOM 647 C C . THR A 1 85 ? -4.278 -2.899 16.577 1.00 92.69 85 THR A C 1
ATOM 649 O O . THR A 1 85 ? -5.348 -3.083 17.155 1.00 92.69 85 THR A O 1
ATOM 652 N N . GLU A 1 86 ? -3.162 -3.525 16.959 1.00 93.25 86 GLU A N 1
ATOM 653 C CA . GLU A 1 86 ? -3.129 -4.475 18.075 1.00 93.25 86 GLU A CA 1
ATOM 654 C C . GLU A 1 86 ? -3.459 -3.806 19.412 1.00 93.25 86 GLU A C 1
ATOM 656 O O . GLU A 1 86 ? -4.245 -4.346 20.194 1.00 93.25 86 GLU A O 1
ATOM 661 N N . VAL A 1 87 ? -2.874 -2.632 19.678 1.00 93.62 87 VAL A N 1
ATOM 662 C CA . VAL A 1 87 ? -3.134 -1.857 20.900 1.00 93.62 87 VAL A CA 1
ATOM 663 C C . VAL A 1 87 ? -4.600 -1.439 20.962 1.00 93.62 87 VAL A C 1
ATOM 665 O O . VAL A 1 87 ? -5.257 -1.693 21.970 1.00 93.62 87 VAL A O 1
ATOM 668 N N . THR A 1 88 ? -5.138 -0.866 19.883 1.00 90.44 88 THR A N 1
ATOM 669 C CA . THR A 1 88 ? -6.537 -0.424 19.839 1.00 90.44 88 THR A CA 1
ATOM 670 C C . THR A 1 88 ? -7.507 -1.598 19.966 1.00 90.44 88 THR A C 1
ATOM 672 O O . THR A 1 88 ? -8.458 -1.520 20.739 1.00 90.44 88 THR A O 1
ATOM 675 N N . SER A 1 89 ? -7.253 -2.717 19.282 1.00 88.62 89 SER A N 1
ATOM 676 C CA . SER A 1 89 ? -8.084 -3.920 19.405 1.00 88.62 89 SER A CA 1
ATOM 677 C C . SER A 1 89 ? -8.113 -4.450 20.845 1.00 88.62 89 SER A C 1
ATOM 679 O O . SER A 1 89 ? -9.186 -4.746 21.374 1.00 88.62 89 SER A O 1
ATOM 681 N N . LYS A 1 90 ? -6.954 -4.515 21.520 1.00 89.62 90 LYS A N 1
ATOM 682 C CA . LYS A 1 90 ? -6.860 -4.922 22.935 1.00 89.62 90 LYS A CA 1
ATOM 683 C C . LYS A 1 90 ? -7.604 -3.962 23.864 1.00 89.62 90 LYS A C 1
ATOM 685 O O . LYS A 1 90 ? -8.285 -4.420 24.777 1.00 89.62 90 LYS A O 1
ATOM 690 N N . GLU A 1 91 ? -7.490 -2.656 23.633 1.00 89.31 91 GLU A N 1
ATOM 691 C CA . GLU A 1 91 ? -8.180 -1.633 24.425 1.00 89.31 91 GLU A CA 1
ATOM 692 C C . GLU A 1 91 ? -9.707 -1.722 24.289 1.00 89.31 91 GLU A C 1
ATOM 694 O O . GLU A 1 91 ? -10.430 -1.542 25.265 1.00 89.31 91 GLU A O 1
ATOM 699 N N . ILE A 1 92 ? -10.215 -2.020 23.094 1.00 86.50 92 ILE A N 1
ATOM 700 C CA . ILE A 1 92 ? -11.655 -2.182 22.880 1.00 86.50 92 ILE A CA 1
ATOM 701 C C . ILE A 1 92 ? -12.154 -3.473 23.544 1.00 86.50 92 ILE A C 1
ATOM 703 O O . ILE A 1 92 ? -13.143 -3.430 24.279 1.00 86.50 92 ILE A O 1
ATOM 707 N N . LYS A 1 93 ? -11.436 -4.597 23.364 1.00 85.75 93 LYS A N 1
ATOM 708 C CA . LYS A 1 93 ? -11.751 -5.884 24.017 1.00 85.75 93 LYS A CA 1
ATOM 709 C C . LYS A 1 93 ? -11.799 -5.774 25.543 1.00 85.75 93 LYS A C 1
ATOM 711 O O . LYS A 1 93 ? -12.595 -6.459 26.171 1.00 85.75 93 LYS A O 1
ATOM 716 N N . SER A 1 94 ? -10.963 -4.930 26.152 1.00 84.81 94 SER A N 1
ATOM 717 C CA . SER A 1 94 ? -10.954 -4.761 27.611 1.00 84.81 94 SER A CA 1
ATOM 718 C C . SER A 1 94 ? -12.099 -3.894 28.142 1.00 84.81 94 SER A C 1
ATOM 720 O O . SER A 1 94 ? -12.390 -3.944 29.335 1.00 84.81 94 SER A O 1
ATOM 722 N N . LYS A 1 95 ? -12.757 -3.108 27.280 1.00 82.44 95 LYS A N 1
ATOM 723 C CA . LYS A 1 95 ? -13.816 -2.160 27.662 1.00 82.44 95 LYS A CA 1
ATOM 724 C C . LYS A 1 95 ? -15.234 -2.646 27.352 1.00 82.44 95 LYS A C 1
ATOM 726 O O . LYS A 1 95 ? -16.175 -2.076 27.892 1.00 82.44 95 LYS A O 1
ATOM 731 N N . THR A 1 96 ? -15.408 -3.651 26.490 1.00 68.19 96 THR A N 1
ATOM 732 C CA . THR A 1 96 ? -16.733 -4.097 26.017 1.00 68.19 96 THR A CA 1
ATOM 733 C C . THR A 1 96 ? -16.786 -5.617 25.864 1.00 68.19 96 THR A C 1
ATOM 735 O O . THR A 1 96 ? -15.860 -6.197 25.307 1.00 68.19 96 THR A O 1
ATOM 738 N N . ILE A 1 97 ? -17.877 -6.253 26.317 1.00 64.88 97 ILE A N 1
ATOM 739 C CA . ILE A 1 97 ? -18.037 -7.721 26.299 1.00 64.88 97 ILE A CA 1
ATOM 740 C C . ILE A 1 97 ? -18.814 -8.235 25.066 1.00 64.88 97 ILE A C 1
ATOM 742 O O . ILE A 1 97 ? -18.494 -9.324 24.608 1.00 64.88 97 ILE A O 1
ATOM 746 N N . ASP A 1 98 ? -19.758 -7.473 24.483 1.00 62.31 98 ASP A N 1
ATOM 747 C CA . ASP A 1 98 ? -20.695 -8.037 23.474 1.00 62.31 98 ASP A CA 1
ATOM 748 C C . ASP A 1 98 ? -20.889 -7.235 22.164 1.00 62.31 98 ASP A C 1
ATOM 750 O O . ASP A 1 98 ? -21.110 -7.826 21.111 1.00 62.31 98 ASP A O 1
ATOM 754 N N . VAL A 1 99 ? -20.795 -5.896 22.169 1.00 56.22 99 VAL A N 1
ATOM 755 C CA . VAL A 1 99 ? -21.118 -5.069 20.973 1.00 56.22 99 VAL A CA 1
ATOM 756 C C . VAL A 1 99 ? -19.894 -4.748 20.104 1.00 56.22 99 VAL A C 1
ATOM 758 O O . VAL A 1 99 ? -20.024 -4.508 18.908 1.00 56.22 99 VAL A O 1
ATOM 761 N N . ALA A 1 100 ? -18.685 -4.780 20.665 1.00 62.25 100 ALA A N 1
ATOM 762 C CA . ALA A 1 100 ? -17.483 -4.314 19.972 1.00 62.25 100 ALA A CA 1
ATOM 763 C C . ALA A 1 100 ? -16.736 -5.402 19.178 1.00 62.25 100 ALA A C 1
ATOM 765 O O . ALA A 1 100 ? -15.641 -5.159 18.673 1.00 62.25 100 ALA A O 1
ATOM 766 N N . THR A 1 101 ? -17.295 -6.609 19.071 1.00 74.50 101 THR A N 1
ATOM 767 C CA . THR A 1 1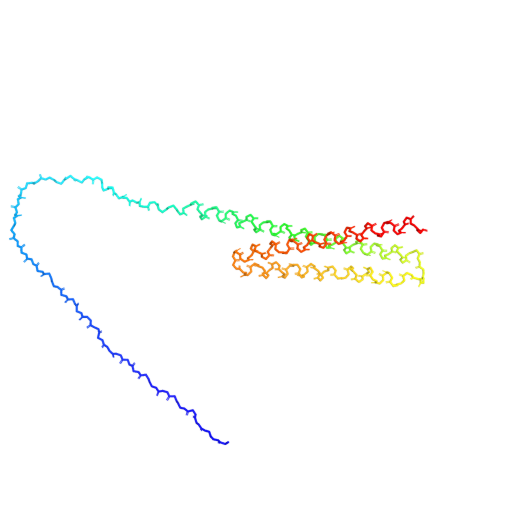01 ? -16.635 -7.767 18.448 1.00 74.50 101 THR A CA 1
ATOM 768 C C . THR A 1 101 ? -16.370 -7.541 16.958 1.00 74.50 101 THR A C 1
ATOM 770 O O . THR A 1 101 ? -15.313 -7.933 16.469 1.00 74.50 101 THR A O 1
ATOM 773 N N . SER A 1 102 ? -17.282 -6.857 16.251 1.00 83.44 102 SER A N 1
ATOM 774 C CA . SER A 1 102 ? -17.094 -6.491 14.837 1.00 83.44 102 SER A CA 1
ATOM 775 C C . SER A 1 102 ? -15.969 -5.474 14.670 1.00 83.44 102 SER A C 1
ATOM 777 O O . SER A 1 102 ? -15.004 -5.758 13.971 1.00 83.44 102 SER A O 1
ATOM 779 N N . ASP A 1 103 ? -16.029 -4.347 15.387 1.00 84.75 103 ASP A N 1
ATOM 780 C CA . ASP A 1 103 ? -15.014 -3.285 15.311 1.00 84.75 103 ASP A CA 1
ATOM 781 C C . ASP A 1 103 ? -13.613 -3.815 15.633 1.00 84.75 103 ASP A C 1
ATOM 783 O O . ASP A 1 103 ? -12.618 -3.480 14.991 1.00 84.75 103 ASP A O 1
ATOM 787 N N . VAL A 1 104 ? -13.534 -4.688 16.633 1.00 86.81 104 VAL A N 1
ATOM 788 C CA . VAL A 1 104 ? -12.316 -5.394 17.009 1.00 86.81 104 VAL A CA 1
ATOM 789 C C . VAL A 1 104 ? -11.776 -6.239 15.858 1.00 86.81 104 VAL A C 1
ATOM 791 O O . VAL A 1 104 ? -10.579 -6.161 15.576 1.00 86.81 104 VAL A O 1
ATOM 794 N N . ASN A 1 105 ? -12.627 -7.036 15.211 1.00 88.69 105 ASN A N 1
ATOM 795 C CA . ASN A 1 105 ? -12.236 -7.894 14.095 1.00 88.69 105 ASN A CA 1
ATOM 796 C C . ASN A 1 105 ? -11.811 -7.065 12.880 1.00 88.69 105 ASN A C 1
ATOM 798 O O . ASN A 1 105 ? -10.805 -7.386 12.247 1.00 88.69 105 ASN A O 1
ATOM 802 N N . ASP A 1 106 ? -12.512 -5.971 12.596 1.00 90.75 106 ASP A N 1
ATOM 803 C CA . ASP A 1 106 ? -12.186 -5.056 11.504 1.00 90.75 106 ASP A CA 1
ATOM 804 C C . ASP A 1 106 ? -10.822 -4.390 11.732 1.00 90.75 106 ASP A C 1
ATOM 806 O O . ASP A 1 106 ? -9.980 -4.354 10.833 1.00 90.75 106 ASP A O 1
ATOM 810 N N . ILE A 1 107 ? -10.542 -3.938 12.960 1.00 89.81 107 ILE A N 1
ATOM 811 C CA . ILE A 1 107 ? -9.244 -3.353 13.328 1.00 89.81 107 ILE A CA 1
ATOM 812 C C . ILE A 1 107 ? -8.123 -4.394 13.242 1.00 89.81 107 ILE A C 1
ATOM 814 O O . ILE A 1 107 ? -7.045 -4.091 12.729 1.00 89.81 107 ILE A O 1
ATOM 818 N N . GLN A 1 108 ? -8.351 -5.623 13.716 1.00 89.62 108 GLN A N 1
ATOM 819 C CA . GLN A 1 108 ? -7.355 -6.695 13.603 1.00 89.62 108 GLN A CA 1
ATOM 820 C C . GLN A 1 108 ? -7.088 -7.066 12.143 1.00 89.62 108 GLN A C 1
ATOM 822 O O . GLN A 1 108 ? -5.934 -7.259 11.764 1.00 89.62 108 GLN A O 1
ATOM 827 N N . THR A 1 109 ? -8.134 -7.108 11.317 1.00 92.25 109 THR A N 1
ATOM 828 C CA . THR A 1 109 ? -8.026 -7.362 9.876 1.00 92.25 109 THR A CA 1
ATOM 829 C C . THR A 1 109 ? -7.237 -6.252 9.187 1.00 92.25 109 THR A C 1
ATOM 831 O O . THR A 1 109 ? -6.355 -6.536 8.378 1.00 92.25 109 THR A O 1
ATOM 834 N N . LEU A 1 110 ? -7.469 -4.987 9.557 1.00 90.25 110 LEU A N 1
ATOM 835 C CA . LEU A 1 110 ? -6.661 -3.867 9.074 1.00 90.25 110 LEU A CA 1
ATOM 836 C C . LEU A 1 110 ? -5.177 -4.062 9.412 1.00 90.25 110 LEU A C 1
ATOM 838 O O . LEU A 1 110 ? -4.332 -3.844 8.550 1.00 90.25 110 LEU A O 1
ATOM 842 N N . GLY A 1 111 ? -4.870 -4.509 10.633 1.00 90.25 111 GLY A N 1
ATOM 843 C CA . GLY A 1 111 ? -3.512 -4.835 11.072 1.00 90.25 111 GLY A CA 1
ATOM 844 C C . GLY A 1 111 ? -2.868 -5.975 10.287 1.00 90.25 111 GLY A C 1
ATOM 845 O O . GLY A 1 111 ? -1.706 -5.872 9.896 1.00 90.25 111 GLY A O 1
ATOM 846 N N . ALA A 1 112 ? -3.623 -7.043 10.021 1.00 89.94 112 ALA A N 1
ATOM 847 C CA . ALA A 1 112 ? -3.165 -8.185 9.232 1.00 89.94 112 ALA A CA 1
ATOM 848 C C . ALA A 1 112 ? -2.869 -7.802 7.772 1.00 89.94 112 ALA A C 1
ATOM 850 O O . ALA A 1 112 ? -1.898 -8.279 7.189 1.00 89.94 112 ALA A O 1
ATOM 851 N N . ASN A 1 113 ? -3.652 -6.882 7.206 1.00 93.25 113 ASN A N 1
ATOM 852 C CA . ASN A 1 113 ? -3.468 -6.412 5.834 1.00 93.25 113 ASN A CA 1
ATOM 853 C C . ASN A 1 113 ? -2.237 -5.509 5.655 1.00 93.25 113 ASN A C 1
ATOM 855 O O . ASN A 1 113 ? -1.819 -5.281 4.521 1.00 93.25 113 ASN A O 1
ATOM 859 N N . VAL A 1 114 ? -1.632 -5.000 6.736 1.00 92.31 114 VAL A N 1
ATOM 860 C CA . VAL A 1 114 ? -0.457 -4.119 6.641 1.00 92.31 114 VAL A CA 1
ATOM 861 C C . VAL A 1 114 ? 0.716 -4.807 5.947 1.00 92.31 114 VAL A C 1
ATOM 863 O O . VAL A 1 114 ? 1.348 -4.193 5.092 1.00 92.31 114 VAL A O 1
ATOM 866 N N . ASP A 1 115 ? 0.977 -6.077 6.257 1.00 90.38 115 ASP A N 1
ATOM 867 C CA . ASP A 1 115 ? 2.088 -6.814 5.642 1.00 90.38 115 ASP A CA 1
ATOM 868 C C . ASP A 1 115 ? 1.861 -6.982 4.128 1.00 90.38 115 ASP A C 1
ATOM 870 O O . ASP A 1 115 ? 2.785 -6.799 3.338 1.00 90.38 115 ASP A O 1
ATOM 874 N N . SER A 1 116 ? 0.611 -7.215 3.707 1.00 92.62 116 SER A N 1
ATOM 875 C CA . SER A 1 116 ? 0.241 -7.274 2.286 1.00 92.62 116 SER A CA 1
ATOM 876 C C . SER A 1 116 ? 0.415 -5.930 1.574 1.00 92.62 116 SER A C 1
ATOM 878 O O . SER A 1 116 ? 0.792 -5.912 0.406 1.00 92.62 116 SER A O 1
ATOM 880 N N . ILE A 1 117 ? 0.154 -4.809 2.253 1.00 91.00 117 ILE A N 1
ATOM 881 C CA . ILE A 1 117 ? 0.353 -3.465 1.689 1.00 91.00 117 ILE A CA 1
ATOM 882 C C . ILE A 1 117 ? 1.846 -3.173 1.502 1.00 91.00 117 ILE A C 1
ATOM 884 O O . ILE A 1 117 ? 2.230 -2.603 0.481 1.00 91.00 117 ILE A O 1
ATOM 888 N N . ILE A 1 118 ? 2.688 -3.558 2.468 1.00 91.44 118 ILE A N 1
ATOM 889 C CA . ILE A 1 118 ? 4.146 -3.404 2.356 1.00 91.44 118 ILE A CA 1
ATOM 890 C C . ILE A 1 118 ? 4.673 -4.250 1.196 1.00 91.44 118 ILE A C 1
ATOM 892 O O . ILE A 1 118 ? 5.408 -3.721 0.369 1.00 91.44 118 ILE A O 1
ATOM 896 N N . ALA A 1 119 ? 4.253 -5.515 1.100 1.00 92.88 119 ALA A N 1
ATOM 897 C CA . ALA A 1 119 ? 4.652 -6.397 0.006 1.00 92.88 119 ALA A CA 1
ATOM 898 C C . ALA A 1 119 ? 4.265 -5.810 -1.361 1.00 92.88 119 ALA A C 1
ATOM 900 O O . ALA A 1 119 ? 5.116 -5.665 -2.227 1.00 92.88 119 ALA A O 1
ATOM 901 N N . ALA A 1 120 ? 3.023 -5.337 -1.517 1.00 92.31 120 ALA A N 1
ATOM 902 C CA . ALA A 1 120 ? 2.584 -4.701 -2.759 1.00 92.31 120 ALA A CA 1
ATOM 903 C C . ALA A 1 120 ? 3.398 -3.441 -3.108 1.00 92.31 120 ALA A C 1
ATOM 905 O O . ALA A 1 120 ? 3.647 -3.166 -4.282 1.00 92.31 120 ALA A O 1
ATOM 906 N N . PHE A 1 121 ? 3.819 -2.662 -2.106 1.00 92.06 121 PHE A N 1
ATOM 907 C CA . PHE A 1 121 ? 4.720 -1.532 -2.324 1.00 92.06 121 PHE A CA 1
ATOM 908 C C . PHE A 1 121 ? 6.098 -1.994 -2.814 1.00 92.06 121 PHE A C 1
ATOM 910 O O . PHE A 1 121 ? 6.618 -1.421 -3.769 1.00 92.06 121 PHE A O 1
ATOM 917 N N . GLU A 1 122 ? 6.681 -3.013 -2.182 1.00 93.19 122 GLU A N 1
ATOM 918 C CA . GLU A 1 122 ? 7.982 -3.564 -2.570 1.00 93.19 122 GLU A CA 1
ATOM 919 C C . GLU A 1 122 ? 7.948 -4.143 -3.987 1.00 93.19 122 GLU A C 1
ATOM 921 O O . GLU A 1 122 ? 8.790 -3.758 -4.798 1.00 93.19 122 GLU A O 1
ATOM 926 N N . ASP A 1 123 ? 6.927 -4.941 -4.309 1.00 95.44 123 ASP A N 1
ATOM 927 C CA . ASP A 1 123 ? 6.700 -5.506 -5.643 1.00 95.44 123 ASP A CA 1
ATOM 928 C C . ASP A 1 123 ? 6.553 -4.404 -6.698 1.00 95.44 123 ASP A C 1
ATOM 930 O O . ASP A 1 123 ? 7.141 -4.477 -7.775 1.00 95.44 123 ASP A O 1
ATOM 934 N N . THR A 1 124 ? 5.811 -3.336 -6.382 1.00 93.19 124 THR A N 1
ATOM 935 C CA . THR A 1 124 ? 5.647 -2.201 -7.302 1.00 93.19 124 THR A CA 1
ATOM 936 C C . THR A 1 124 ? 6.975 -1.492 -7.550 1.00 93.19 124 THR A C 1
ATOM 938 O O . THR A 1 124 ? 7.289 -1.139 -8.683 1.00 93.19 124 THR A O 1
ATOM 941 N N . MET A 1 125 ? 7.766 -1.266 -6.501 1.00 92.00 125 MET A N 1
ATOM 942 C CA . MET A 1 125 ? 9.068 -0.619 -6.642 1.00 92.00 125 MET A CA 1
ATOM 943 C C . MET A 1 125 ? 10.065 -1.500 -7.406 1.00 92.00 125 MET A C 1
ATOM 945 O O . MET A 1 125 ? 10.905 -0.959 -8.121 1.00 92.00 125 MET A O 1
ATOM 949 N N . ASP A 1 126 ? 9.979 -2.826 -7.265 1.00 93.62 126 ASP A N 1
ATOM 950 C CA . ASP A 1 126 ? 10.773 -3.780 -8.046 1.00 93.62 126 ASP A CA 1
ATOM 951 C C . ASP A 1 126 ? 10.352 -3.789 -9.516 1.00 93.62 126 ASP A C 1
ATOM 953 O O . ASP A 1 126 ? 11.217 -3.819 -10.386 1.00 93.62 126 ASP A O 1
ATOM 957 N N . GLU A 1 127 ? 9.049 -3.721 -9.805 1.00 94.38 127 GLU A N 1
ATOM 958 C CA . GLU A 1 127 ? 8.535 -3.657 -11.175 1.00 94.38 127 GLU A CA 1
ATOM 959 C C . GLU A 1 127 ? 8.957 -2.368 -11.874 1.00 94.38 127 GLU A C 1
ATOM 961 O O . GLU A 1 127 ? 9.510 -2.419 -12.967 1.00 94.38 127 GLU A O 1
ATOM 966 N N . ILE A 1 128 ? 8.813 -1.222 -11.200 1.00 91.62 128 ILE A N 1
ATOM 967 C CA . ILE A 1 128 ? 9.291 0.064 -11.716 1.00 91.62 128 ILE A CA 1
ATOM 968 C C . ILE A 1 128 ? 10.778 -0.030 -12.071 1.00 91.62 128 ILE A C 1
ATOM 970 O O . ILE A 1 128 ? 11.182 0.422 -13.133 1.00 91.62 128 ILE A O 1
ATOM 974 N N . HIS A 1 129 ? 11.605 -0.651 -11.226 1.00 89.62 129 HIS A N 1
ATOM 975 C CA . HIS A 1 129 ? 13.051 -0.710 -11.455 1.00 89.62 129 HIS A CA 1
ATOM 976 C C . HIS A 1 129 ? 13.477 -1.561 -12.665 1.00 89.62 129 HIS A C 1
ATOM 978 O O . HIS A 1 129 ? 14.649 -1.518 -13.041 1.00 89.62 129 HIS A O 1
ATOM 984 N N . LYS A 1 130 ? 12.561 -2.339 -13.257 1.00 92.88 130 LYS A N 1
ATOM 985 C CA . LYS A 1 130 ? 12.810 -3.121 -14.478 1.00 92.88 130 LYS A CA 1
ATOM 986 C C . LYS A 1 130 ? 12.636 -2.300 -15.756 1.00 92.88 130 LYS A C 1
ATOM 988 O O . LYS A 1 130 ? 13.148 -2.715 -16.793 1.00 92.88 130 LYS A O 1
ATOM 993 N N . GLU A 1 131 ? 11.931 -1.175 -15.681 1.00 93.19 131 GLU A N 1
ATOM 994 C CA . GLU A 1 131 ? 11.656 -0.303 -16.825 1.00 93.19 131 GLU A CA 1
ATOM 995 C C . GLU A 1 131 ? 12.858 0.589 -17.172 1.00 93.19 131 GLU A C 1
ATOM 997 O O . GLU A 1 131 ? 13.817 0.703 -16.402 1.00 93.19 131 GLU A O 1
ATOM 1002 N N . ASP A 1 132 ? 12.823 1.249 -18.330 1.00 91.75 132 ASP A N 1
ATOM 1003 C CA . ASP A 1 132 ? 13.824 2.253 -18.695 1.00 91.75 132 ASP A CA 1
ATOM 1004 C C . ASP A 1 132 ? 13.727 3.516 -17.821 1.00 91.75 132 ASP A C 1
ATOM 1006 O O . ASP A 1 132 ? 12.716 3.776 -17.170 1.00 91.75 132 ASP A O 1
ATOM 1010 N N . TYR A 1 133 ? 14.798 4.314 -17.780 1.00 87.44 133 TYR A N 1
ATOM 1011 C CA . TYR A 1 133 ? 14.888 5.468 -16.879 1.00 87.44 133 TYR A CA 1
ATOM 1012 C C . TYR A 1 133 ? 13.785 6.518 -17.095 1.00 87.44 133 TYR A C 1
ATOM 1014 O O . TYR A 1 133 ? 13.284 7.069 -16.110 1.00 87.44 133 TYR A O 1
ATOM 1022 N N . ASP A 1 134 ? 13.380 6.775 -18.342 1.00 90.00 134 ASP A N 1
ATOM 1023 C CA . ASP A 1 134 ? 12.340 7.766 -18.642 1.00 90.00 134 ASP A CA 1
ATOM 1024 C C . ASP A 1 134 ? 10.971 7.266 -18.167 1.00 90.00 134 ASP A C 1
ATOM 1026 O O . ASP A 1 134 ? 10.148 8.032 -17.650 1.00 90.00 134 ASP A O 1
ATOM 1030 N N . GLU A 1 135 ? 10.710 5.969 -18.321 1.00 93.19 135 GLU A N 1
ATOM 1031 C CA . GLU A 1 135 ? 9.477 5.356 -17.840 1.00 93.19 135 GLU A CA 1
ATOM 1032 C C . GLU A 1 135 ? 9.460 5.200 -16.313 1.00 93.19 135 GLU A C 1
ATOM 1034 O O . GLU A 1 135 ? 8.442 5.491 -15.679 1.00 93.19 135 GLU A O 1
ATOM 1039 N N . GLN A 1 136 ? 10.601 4.880 -15.692 1.00 91.88 136 GLN A N 1
ATOM 1040 C CA . GLN A 1 136 ? 10.770 4.902 -14.236 1.00 91.88 136 GLN A CA 1
ATOM 1041 C C . GLN A 1 136 ? 10.367 6.253 -13.644 1.00 91.88 136 GLN A C 1
ATOM 1043 O O . GLN A 1 136 ? 9.604 6.302 -12.674 1.00 91.88 136 GLN A O 1
ATOM 1048 N N . GLU A 1 137 ? 10.845 7.356 -14.225 1.00 90.19 137 GLU A N 1
ATOM 1049 C CA . GLU A 1 137 ? 10.507 8.701 -13.760 1.00 90.19 137 GLU A CA 1
ATOM 1050 C C . GLU A 1 137 ? 8.992 8.949 -13.819 1.00 90.19 137 GLU A C 1
ATOM 1052 O O . GLU A 1 137 ? 8.389 9.402 -12.835 1.00 90.19 137 GLU A O 1
ATOM 1057 N N . LYS A 1 138 ? 8.350 8.608 -14.943 1.00 94.38 138 LYS A N 1
ATOM 1058 C CA . LYS A 1 138 ? 6.902 8.787 -15.126 1.00 94.38 138 LYS A CA 1
ATOM 1059 C C . LYS A 1 138 ? 6.093 7.953 -14.139 1.00 94.38 138 LYS A C 1
ATOM 1061 O O . LYS A 1 138 ? 5.170 8.487 -13.510 1.00 94.38 138 LYS A O 1
ATOM 1066 N N . LEU A 1 139 ? 6.440 6.677 -13.971 1.00 94.25 139 LEU A N 1
ATOM 1067 C CA . LEU A 1 139 ? 5.763 5.767 -13.049 1.00 94.25 139 LEU A CA 1
ATOM 1068 C C . LEU A 1 139 ? 5.902 6.247 -11.603 1.00 94.25 139 LEU A C 1
ATOM 1070 O O . LEU A 1 139 ? 4.897 6.365 -10.899 1.00 94.25 139 LEU A O 1
ATOM 1074 N N . LEU A 1 140 ? 7.110 6.625 -11.175 1.00 92.31 140 LEU A N 1
ATOM 1075 C CA . LEU A 1 140 ? 7.354 7.160 -9.832 1.00 92.31 140 LEU A CA 1
ATOM 1076 C C . LEU A 1 140 ? 6.588 8.464 -9.588 1.00 92.31 140 LEU A C 1
ATOM 1078 O O . LEU A 1 140 ? 5.983 8.641 -8.525 1.00 92.31 140 LEU A O 1
ATOM 1082 N N . ALA A 1 141 ? 6.554 9.368 -10.568 1.00 93.06 141 ALA A N 1
ATOM 1083 C CA . ALA A 1 141 ? 5.783 10.603 -10.474 1.00 93.06 141 ALA A CA 1
ATOM 1084 C C . ALA A 1 141 ? 4.271 10.333 -10.365 1.00 93.06 141 ALA A C 1
ATOM 1086 O O . ALA A 1 141 ? 3.573 10.992 -9.584 1.00 93.06 141 ALA A O 1
ATOM 1087 N N . GLY A 1 142 ? 3.758 9.356 -11.116 1.00 94.56 142 GLY A N 1
ATOM 1088 C CA . GLY A 1 142 ? 2.373 8.896 -11.029 1.00 94.56 142 GLY A CA 1
ATOM 1089 C C . GLY A 1 142 ? 2.047 8.296 -9.662 1.00 94.56 142 GLY A C 1
ATOM 1090 O O . GLY A 1 142 ? 1.071 8.697 -9.021 1.00 94.56 142 GLY A O 1
ATOM 1091 N N . TYR A 1 143 ? 2.905 7.403 -9.170 1.00 92.25 143 TYR A N 1
ATOM 1092 C CA . TYR A 1 143 ? 2.725 6.733 -7.884 1.00 92.25 143 TYR A CA 1
ATOM 1093 C C . TYR A 1 143 ? 2.776 7.718 -6.713 1.00 92.25 143 TYR A C 1
ATOM 1095 O O . TYR A 1 143 ? 1.935 7.672 -5.814 1.00 92.25 143 TYR A O 1
ATOM 1103 N N . LYS A 1 144 ? 3.683 8.702 -6.771 1.00 92.19 144 LYS A N 1
ATOM 1104 C CA . LYS A 1 144 ? 3.724 9.820 -5.822 1.00 92.19 144 LYS A CA 1
ATOM 1105 C C . LYS A 1 144 ? 2.384 10.561 -5.767 1.00 92.19 144 LYS A C 1
ATOM 1107 O O . LYS A 1 144 ? 1.830 10.732 -4.682 1.00 92.19 144 LYS A O 1
ATOM 1112 N N . LYS A 1 145 ? 1.834 10.967 -6.919 1.00 95.94 145 LYS A N 1
ATOM 1113 C CA . LYS A 1 145 ? 0.534 11.666 -6.986 1.00 95.94 145 LYS A CA 1
ATOM 1114 C C . LYS A 1 145 ? -0.600 10.815 -6.414 1.00 95.94 145 LYS A C 1
ATOM 1116 O O . LYS A 1 145 ? -1.471 11.336 -5.715 1.00 95.94 145 LYS A O 1
ATOM 1121 N N . TYR A 1 146 ? -0.590 9.514 -6.698 1.00 93.38 146 TYR A N 1
ATOM 1122 C CA . TYR A 1 146 ? -1.568 8.581 -6.151 1.00 93.38 146 TYR A CA 1
ATOM 1123 C C . TYR A 1 146 ? -1.499 8.529 -4.619 1.00 93.38 146 TYR A C 1
ATOM 1125 O O . TYR A 1 146 ? -2.518 8.737 -3.958 1.00 93.38 146 TYR A O 1
ATOM 1133 N N . ILE A 1 147 ? -0.304 8.351 -4.045 1.00 90.94 147 ILE A N 1
ATOM 1134 C CA . ILE A 1 147 ? -0.098 8.320 -2.589 1.00 90.94 147 ILE A CA 1
ATOM 1135 C C . ILE A 1 147 ? -0.534 9.643 -1.945 1.00 90.94 147 ILE A C 1
ATOM 1137 O O . ILE A 1 147 ? -1.268 9.635 -0.957 1.00 90.94 147 ILE A O 1
ATOM 1141 N N . GLU A 1 148 ? -0.160 10.788 -2.520 1.00 93.62 148 GLU A N 1
ATOM 1142 C CA . GLU A 1 148 ? -0.588 12.107 -2.035 1.00 93.62 148 GLU A CA 1
ATOM 1143 C C . GLU A 1 1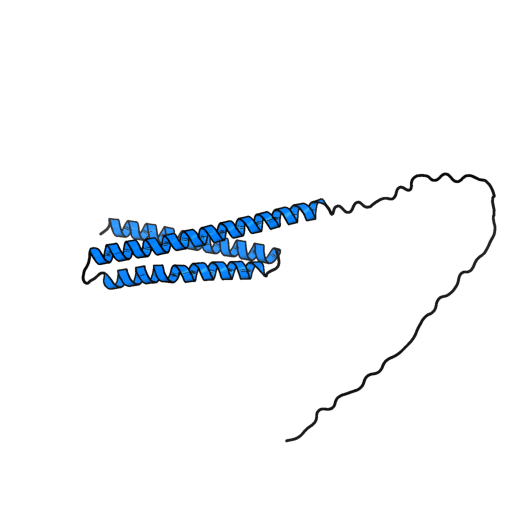48 ? -2.119 12.256 -2.025 1.00 93.62 148 GLU A C 1
ATOM 1145 O O . GLU A 1 148 ? -2.688 12.840 -1.098 1.00 93.62 148 GLU A O 1
ATOM 1150 N N . SER A 1 149 ? -2.806 11.709 -3.032 1.00 96.44 149 SER A N 1
ATOM 1151 C CA . SER A 1 149 ? -4.270 11.676 -3.077 1.00 96.44 149 SER A CA 1
ATOM 1152 C C . SER A 1 149 ? -4.852 10.819 -1.948 1.00 96.44 149 SER A C 1
ATOM 1154 O O . SER A 1 149 ? -5.753 11.269 -1.234 1.00 96.44 149 SER A O 1
ATOM 1156 N N . GLN A 1 150 ? -4.292 9.629 -1.706 1.00 92.38 150 GLN A N 1
ATOM 1157 C CA . GLN A 1 150 ? -4.730 8.762 -0.607 1.00 92.38 150 GLN A CA 1
ATOM 1158 C C . GLN A 1 150 ? -4.534 9.427 0.762 1.00 92.38 150 GLN A C 1
ATOM 1160 O O . GLN A 1 150 ? -5.426 9.366 1.610 1.00 92.38 150 GLN A O 1
ATOM 1165 N N . VAL A 1 151 ? -3.430 10.154 0.966 1.00 91.69 151 VAL A N 1
ATOM 1166 C CA . VAL A 1 151 ? -3.199 10.937 2.193 1.00 91.69 151 VAL A CA 1
ATOM 1167 C C . VAL A 1 151 ? -4.298 11.986 2.400 1.00 91.69 151 VAL A C 1
ATOM 1169 O O . VAL A 1 151 ? -4.822 12.113 3.508 1.00 91.69 151 VAL A O 1
ATOM 1172 N N . LYS A 1 152 ? -4.714 12.699 1.345 1.00 96.69 152 LYS A N 1
ATOM 1173 C CA . LYS A 1 152 ? -5.814 13.683 1.426 1.00 96.69 152 LYS A CA 1
ATOM 1174 C C . LYS A 1 152 ? -7.151 13.033 1.782 1.00 96.69 152 LYS A C 1
ATOM 1176 O O . LYS A 1 152 ? -7.912 13.589 2.580 1.00 96.69 152 LYS A O 1
ATOM 1181 N N . VAL A 1 153 ? -7.440 11.860 1.215 1.00 96.56 153 VAL A N 1
ATOM 1182 C CA . VAL A 1 153 ? -8.647 11.086 1.545 1.00 96.56 153 VAL A CA 1
ATOM 1183 C C . VAL A 1 153 ? -8.635 10.686 3.021 1.00 96.56 153 VAL A C 1
ATOM 1185 O O . VAL A 1 153 ? -9.631 10.898 3.718 1.00 96.56 153 VAL A O 1
ATOM 1188 N N . ILE A 1 154 ? -7.508 10.168 3.519 1.00 92.25 154 ILE A N 1
ATOM 1189 C CA . ILE A 1 154 ? -7.341 9.780 4.926 1.00 92.25 154 ILE A CA 1
ATOM 1190 C C . ILE A 1 154 ? -7.527 10.986 5.853 1.00 92.25 154 ILE A C 1
ATOM 1192 O O . ILE A 1 154 ? -8.306 10.903 6.802 1.00 92.25 154 ILE A O 1
ATOM 1196 N N . ASP A 1 155 ? -6.883 12.121 5.572 1.00 95.38 155 ASP A N 1
ATOM 1197 C CA . ASP A 1 155 ? -7.009 13.337 6.388 1.00 95.38 155 ASP A CA 1
ATOM 1198 C C . ASP A 1 155 ? -8.456 13.860 6.426 1.00 95.38 155 ASP A C 1
ATOM 1200 O O . ASP A 1 155 ? -8.982 14.220 7.482 1.00 95.38 155 ASP A O 1
ATOM 1204 N N . THR A 1 156 ? -9.151 13.822 5.287 1.00 96.75 156 THR A N 1
ATOM 1205 C CA . THR A 1 156 ? -10.566 14.210 5.201 1.00 96.75 156 THR A CA 1
ATOM 1206 C C . THR A 1 156 ? -11.449 13.299 6.054 1.00 96.75 156 THR A C 1
ATOM 1208 O O . THR A 1 156 ? -12.262 13.787 6.846 1.00 96.75 156 THR A O 1
ATOM 1211 N N . ARG A 1 157 ? -11.267 11.976 5.950 1.00 93.88 157 ARG A N 1
ATOM 1212 C CA . ARG A 1 157 ? -12.002 10.993 6.764 1.00 93.88 157 ARG A CA 1
ATOM 1213 C C . ARG A 1 157 ? -11.701 11.159 8.253 1.00 93.88 157 ARG A C 1
ATOM 121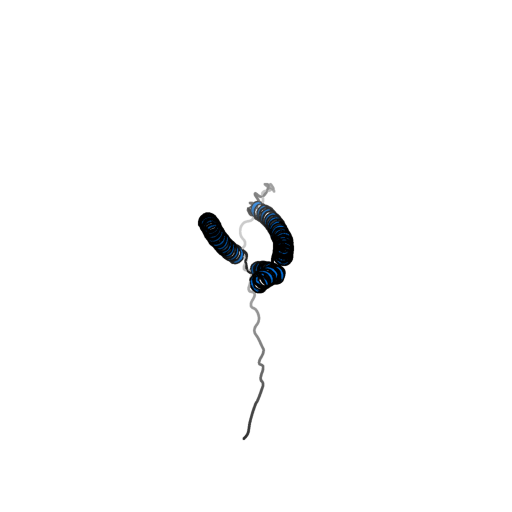5 O O . ARG A 1 157 ? -12.619 11.118 9.069 1.00 93.88 157 ARG A O 1
ATOM 1222 N N . LEU A 1 158 ? -10.448 11.434 8.610 1.00 92.38 158 LEU A N 1
ATOM 1223 C CA . LEU A 1 158 ? -10.041 11.698 9.989 1.00 92.38 158 LEU A CA 1
ATOM 1224 C C . LEU A 1 158 ? -10.721 12.952 10.555 1.00 92.38 158 LEU A C 1
ATOM 1226 O O . LEU A 1 158 ? -11.218 12.937 11.683 1.00 92.38 158 LEU A O 1
ATOM 1230 N N . LYS A 1 159 ? -10.770 14.041 9.782 1.00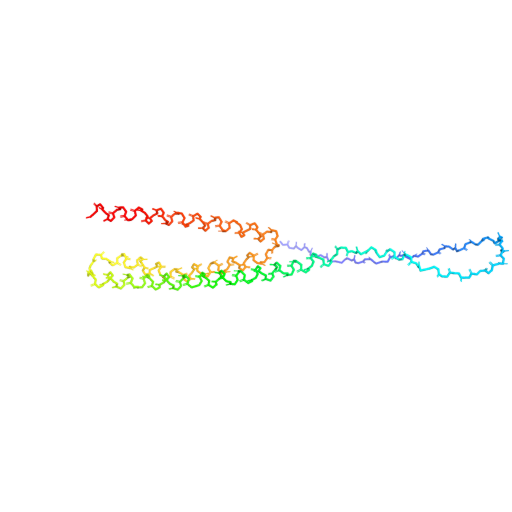 94.75 159 LYS A N 1
ATOM 1231 C CA . LYS A 1 159 ? -11.481 15.270 10.165 1.00 94.75 159 LYS A CA 1
ATOM 1232 C C . LYS A 1 159 ? -12.972 15.013 10.371 1.00 94.75 159 LYS A C 1
ATOM 1234 O O . LYS A 1 159 ? -13.534 15.499 11.353 1.00 94.75 159 LYS A O 1
ATOM 1239 N N . LEU A 1 160 ? -13.601 14.232 9.493 1.00 94.50 160 LEU A N 1
ATOM 1240 C CA . LEU A 1 160 ? -15.007 13.855 9.630 1.00 94.50 160 LEU A CA 1
ATOM 1241 C C . LEU A 1 160 ? -15.249 13.035 10.905 1.00 94.50 160 LEU A C 1
ATOM 1243 O O . LEU A 1 160 ? -16.107 13.405 11.703 1.00 94.50 160 LEU A O 1
ATOM 1247 N N . ALA A 1 161 ? -14.445 11.998 11.153 1.00 90.31 161 ALA A N 1
ATOM 1248 C CA . ALA A 1 161 ? -14.548 11.170 12.355 1.00 90.31 161 ALA A CA 1
ATOM 1249 C C . ALA A 1 161 ? -14.401 11.995 13.648 1.00 90.31 161 ALA A C 1
ATOM 1251 O O . ALA A 1 161 ? -15.185 11.844 14.584 1.00 90.31 161 ALA A O 1
ATOM 1252 N N . LYS A 1 162 ? -13.450 12.941 13.686 1.00 91.25 162 LYS A N 1
ATOM 1253 C CA . LYS A 1 162 ? -13.279 13.865 14.822 1.00 91.25 162 LYS A CA 1
ATOM 1254 C C . LYS A 1 162 ? -14.503 14.754 15.054 1.00 91.25 162 LYS A C 1
ATOM 1256 O O . LYS A 1 162 ? -14.831 15.038 16.203 1.00 91.25 162 LYS A O 1
ATOM 1261 N N . ARG A 1 163 ? -15.173 15.204 13.986 1.00 90.62 163 ARG A N 1
ATOM 1262 C CA . ARG A 1 163 ? -16.407 16.003 14.092 1.00 90.62 163 ARG A CA 1
ATOM 1263 C C . ARG A 1 163 ? -17.574 15.171 14.609 1.00 90.62 163 ARG A C 1
ATOM 1265 O O . ARG A 1 163 ? -18.294 15.657 15.472 1.00 90.62 163 ARG A O 1
ATOM 1272 N N . LEU A 1 164 ? -17.721 13.937 14.127 1.00 87.25 164 LEU A N 1
ATOM 1273 C CA . LEU A 1 164 ? -18.759 13.011 14.590 1.00 87.25 164 LEU A CA 1
ATOM 1274 C C . LEU A 1 164 ? -18.599 12.693 16.081 1.00 87.25 164 LEU A C 1
ATOM 1276 O O . LEU A 1 164 ? -19.566 12.787 16.824 1.00 87.25 164 LEU A O 1
ATOM 1280 N N . LYS A 1 165 ? -17.365 12.459 16.549 1.00 77.31 165 LYS A N 1
ATOM 1281 C CA . LYS A 1 165 ? -17.069 12.265 17.979 1.00 77.31 165 LYS A CA 1
ATOM 1282 C C . LYS A 1 165 ? -17.440 13.469 18.860 1.00 77.31 165 LYS A C 1
ATOM 1284 O O . LYS A 1 165 ? -17.650 13.293 20.049 1.00 77.31 165 LYS A O 1
ATOM 1289 N N . ARG A 1 166 ? -17.474 14.692 18.318 1.00 69.00 166 ARG A N 1
ATOM 1290 C CA . ARG A 1 166 ? -17.836 15.903 19.082 1.00 69.00 166 ARG A CA 1
ATOM 1291 C C . ARG A 1 166 ? -19.348 16.153 19.134 1.00 69.00 166 ARG A C 1
ATOM 1293 O O . ARG A 1 166 ? -19.772 17.038 19.868 1.00 69.00 166 ARG A O 1
ATOM 1300 N N . GLY A 1 167 ? -20.126 15.453 18.308 1.00 55.81 167 GLY A N 1
ATOM 1301 C CA . GLY A 1 167 ? -21.586 15.563 18.249 1.00 55.81 167 GLY A CA 1
ATOM 1302 C C . GLY A 1 167 ? -22.339 14.399 18.903 1.00 55.81 167 GLY A C 1
ATOM 1303 O O . GLY A 1 167 ? -23.565 14.442 18.910 1.00 55.81 167 GLY A O 1
ATOM 1304 N N . ALA A 1 168 ? -21.622 13.391 19.408 1.00 51.88 168 ALA A N 1
ATOM 1305 C CA . ALA A 1 168 ? -22.123 12.269 20.205 1.00 51.88 168 ALA A CA 1
ATOM 1306 C C . ALA A 1 168 ? -21.698 12.449 21.667 1.00 51.88 168 ALA A C 1
ATOM 1308 O O . ALA A 1 168 ? -22.457 12.003 22.551 1.00 51.88 168 ALA A O 1
#

Sequence (168 aa):
MSSEENDAQKKIANEKKTEETISRNPKDVDDSNIIVVSPSDTRSTIYEDDKSSSEVESLSTKAKETGLSLRQLISAFGRKAKSATEVTSKEIKSKTIDVATSDVNDIQTLGANVDSIIAAFEDTMDEIHKEDYDEQEKLLAGYKKYIESQVKVIDTRLKLAKRLKRGA

Radius of gyration: 36.88 Å; chains: 1; bounding box: 88×59×91 Å

Secondary structure (DSSP, 8-state):
-------------------------------------PPP-------S-HHHHHHHHHHHHHHHHHHHHHHHHHHHHHHHHHHHHHHHHHHHHHH-SSSTHHHHHHHHHHHHHHHHHHHHHHHHHHHHTTS-HHHHHHHHHHHHHHHHHHHHHHHHHHHHHHHHHTT-

Foldseek 3Di:
DDDDDDDDDDDDDDDDDDDDDDDDDDDDDDDDDDDDPDPPPPPPPPPPPVVVVVVVVVVVVVVVVVLVVVLVVLVVVLVVLLVVLVVVLVVQVVVDDPDCPVVSVVSNVSSVCSVVVSVVVVVLLVVLVVDDPVSSVVSVVVVVVVVVVVVVVVVVVVVVVVVVVVVD

pLDDT: mean 72.65, std 23.32, range [29.97, 96.75]